Protein AF-A0A4Y2MK87-F1 (afdb_monomer)

Radius of gyration: 15.8 Å; Cα contacts (8 Å, |Δi|>4): 15; chains: 1; bounding box: 42×24×35 Å

Organism: Araneus ventricosus (NCBI:txid182803)

Foldseek 3Di:
DPPDPPDDDQALVVDPDQDDDDSPVVSVVSVVVVVVVVVVVPPDDDDPPDPDVPVPPPPVVDDVVVVPD

Solvent-accessible surface area (backbone atoms only — not comparable to full-atom values): 4865 Å² total; per-residue (Å²): 82,94,95,46,83,96,48,80,85,83,57,67,88,70,54,94,63,86,72,95,68,73,65,65,60,62,35,51,53,52,45,54,56,46,49,53,56,49,58,67,68,51,78,80,79,93,69,86,74,74,86,65,90,64,92,68,74,65,66,82,77,62,56,87,70,78,75,78,122

Mean predicted aligned error: 10.94 Å

Structure (mmCIF, N/CA/C/O backbone):
data_AF-A0A4Y2MK87-F1
#
_entry.id   AF-A0A4Y2MK87-F1
#
loop_
_atom_site.group_PDB
_atom_site.id
_atom_site.type_symbol
_atom_site.label_atom_id
_atom_site.label_alt_id
_atom_site.label_comp_id
_atom_site.label_asym_id
_atom_site.label_entity_id
_atom_site.label_seq_id
_atom_site.pdbx_PDB_ins_code
_atom_site.Cartn_x
_atom_site.Cartn_y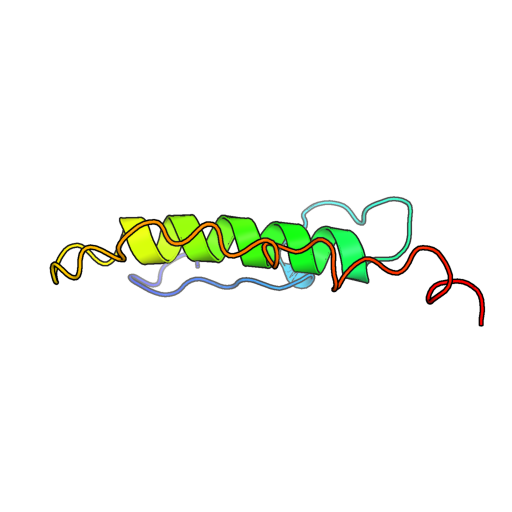
_atom_site.Cartn_z
_atom_site.occupancy
_atom_site.B_iso_or_equiv
_atom_site.auth_seq_id
_atom_site.auth_comp_id
_atom_site.auth_asym_id
_atom_site.auth_atom_id
_atom_site.pdbx_PDB_model_num
ATOM 1 N N . VAL A 1 1 ? -8.475 -2.049 -0.302 1.00 88.31 1 VAL A N 1
ATOM 2 C CA . VAL A 1 1 ? -8.623 -3.320 -1.057 1.00 88.31 1 VAL A CA 1
ATOM 3 C C . VAL A 1 1 ? -10.034 -3.386 -1.611 1.00 88.31 1 VAL A C 1
ATOM 5 O O . VAL A 1 1 ? -10.948 -2.945 -0.923 1.00 88.31 1 VAL A O 1
ATOM 8 N N . LYS A 1 2 ? -10.236 -3.837 -2.856 1.00 93.50 2 LYS A N 1
ATOM 9 C CA . LYS A 1 2 ? -11.585 -3.813 -3.446 1.00 93.50 2 LYS A CA 1
ATOM 10 C C . LYS A 1 2 ? -12.522 -4.721 -2.636 1.00 93.50 2 LYS A C 1
ATOM 12 O O . LYS A 1 2 ? -12.192 -5.875 -2.401 1.00 93.50 2 LYS A O 1
ATOM 17 N N . GLY A 1 3 ? -13.656 -4.178 -2.190 1.00 95.69 3 GLY A N 1
ATOM 18 C CA . GLY A 1 3 ? -14.695 -4.919 -1.461 1.00 95.69 3 GLY A CA 1
ATOM 19 C C . GLY A 1 3 ? -14.479 -5.116 0.046 1.00 95.69 3 GLY A C 1
ATOM 20 O O . GLY A 1 3 ? -15.368 -5.658 0.691 1.00 95.69 3 GLY A O 1
ATOM 21 N N . ILE A 1 4 ? -13.359 -4.667 0.631 1.00 96.94 4 ILE A N 1
ATOM 22 C CA . ILE A 1 4 ? -13.077 -4.830 2.071 1.00 96.94 4 ILE A CA 1
ATOM 23 C C . ILE A 1 4 ? -12.849 -3.463 2.717 1.00 96.94 4 ILE A C 1
ATOM 25 O O . ILE A 1 4 ? -11.969 -2.705 2.303 1.00 96.94 4 ILE A O 1
ATOM 29 N N . GLN A 1 5 ? -13.637 -3.163 3.750 1.00 93.62 5 GLN A N 1
ATOM 30 C CA . GLN A 1 5 ? -13.529 -1.928 4.527 1.00 93.62 5 GLN A CA 1
ATOM 31 C C . GLN A 1 5 ? -12.353 -2.001 5.508 1.00 93.62 5 GLN A C 1
ATOM 33 O O . GLN A 1 5 ? -12.051 -3.063 6.045 1.00 93.62 5 GLN A O 1
ATOM 38 N N . GLY A 1 6 ? -11.664 -0.879 5.723 1.00 89.75 6 GLY A N 1
ATOM 39 C CA . GLY A 1 6 ? -10.550 -0.777 6.676 1.00 89.75 6 GLY A CA 1
ATOM 40 C C . GLY A 1 6 ? -9.249 -1.487 6.270 1.00 89.75 6 GLY A C 1
ATOM 41 O O . GLY A 1 6 ? -8.220 -1.239 6.888 1.00 89.75 6 GLY A O 1
ATOM 42 N N . LEU A 1 7 ? -9.247 -2.312 5.213 1.00 93.38 7 LEU A N 1
ATOM 43 C CA . LEU A 1 7 ? -8.057 -3.035 4.756 1.00 93.38 7 LEU A CA 1
ATOM 44 C C . LEU A 1 7 ? -7.270 -2.250 3.695 1.00 93.38 7 LEU A C 1
ATOM 46 O O . LEU A 1 7 ? -7.753 -1.979 2.583 1.00 93.38 7 LEU A O 1
ATOM 50 N N . ARG A 1 8 ? -6.013 -1.950 4.025 1.00 93.31 8 ARG A N 1
ATOM 51 C CA . ARG A 1 8 ? -5.032 -1.276 3.166 1.00 93.31 8 ARG A CA 1
ATOM 52 C C . ARG A 1 8 ? -3.833 -2.204 2.960 1.00 93.31 8 ARG A C 1
ATOM 54 O O . ARG A 1 8 ? -3.414 -2.868 3.899 1.00 93.31 8 ARG A O 1
ATOM 61 N N . VAL A 1 9 ? -3.315 -2.254 1.735 1.00 94.38 9 VAL A N 1
ATOM 62 C CA . VAL A 1 9 ? -2.064 -2.950 1.395 1.00 94.38 9 VAL A CA 1
ATOM 63 C C . VAL A 1 9 ? -1.053 -1.870 1.050 1.00 94.38 9 VAL A C 1
ATOM 65 O O . VAL A 1 9 ? -1.389 -0.950 0.304 1.00 94.38 9 VAL A O 1
ATOM 68 N N . VAL A 1 10 ? 0.138 -1.960 1.632 1.00 95.12 10 VAL A N 1
ATOM 69 C CA . VAL A 1 10 ? 1.234 -1.005 1.456 1.00 95.12 10 VAL A CA 1
ATOM 70 C C . VAL A 1 10 ? 2.501 -1.828 1.274 1.00 95.12 10 VAL A C 1
ATOM 72 O O . VAL A 1 10 ? 3.062 -2.330 2.240 1.00 95.12 10 VAL A O 1
ATOM 75 N N . ASP A 1 11 ? 2.869 -2.050 0.020 1.00 94.38 11 ASP A N 1
ATOM 76 C CA . ASP A 1 11 ? 3.984 -2.899 -0.398 1.00 94.38 11 ASP A CA 1
ATOM 77 C C . ASP A 1 11 ? 4.348 -2.558 -1.854 1.00 94.38 11 ASP A C 1
ATOM 79 O O . ASP A 1 11 ? 3.574 -1.897 -2.550 1.00 94.38 11 ASP A O 1
ATOM 83 N N . ALA A 1 12 ? 5.485 -3.043 -2.345 1.00 93.56 12 ALA A N 1
ATOM 84 C CA . ALA A 1 12 ? 5.896 -2.912 -3.734 1.00 93.56 12 ALA A CA 1
ATOM 85 C C . ALA A 1 12 ? 4.831 -3.398 -4.734 1.00 93.56 12 ALA A C 1
ATOM 87 O O . ALA A 1 12 ? 4.670 -2.810 -5.804 1.00 93.56 12 ALA A O 1
ATOM 88 N N . SER A 1 13 ? 4.054 -4.422 -4.367 1.00 94.06 13 SER A N 1
ATOM 89 C CA . SER A 1 13 ? 2.976 -4.985 -5.192 1.00 94.06 13 SER A CA 1
ATOM 90 C C . SER A 1 13 ? 1.846 -4.008 -5.545 1.00 94.06 13 SER A C 1
ATOM 92 O O . SER A 1 13 ? 1.065 -4.286 -6.456 1.00 94.06 13 SER A O 1
ATOM 94 N N . ILE A 1 14 ? 1.742 -2.861 -4.865 1.00 94.75 14 ILE A N 1
ATOM 95 C CA . ILE A 1 14 ? 0.727 -1.841 -5.171 1.00 94.75 14 ILE A CA 1
ATOM 96 C C . ILE A 1 14 ? 1.123 -0.936 -6.343 1.00 94.75 14 ILE A C 1
ATOM 98 O O . ILE A 1 14 ? 0.270 -0.217 -6.869 1.00 94.75 14 ILE A O 1
ATOM 102 N N . MET A 1 15 ? 2.401 -0.939 -6.739 1.00 94.94 15 MET A N 1
ATOM 103 C CA . MET A 1 15 ? 2.901 -0.093 -7.818 1.00 94.94 15 MET A CA 1
ATOM 104 C C . MET A 1 15 ? 2.323 -0.559 -9.166 1.00 94.94 15 MET A C 1
ATOM 106 O O . MET A 1 15 ? 2.504 -1.716 -9.541 1.00 94.94 15 MET A O 1
ATOM 110 N N . PRO A 1 16 ? 1.639 0.317 -9.930 1.00 92.75 16 PRO A N 1
ATOM 111 C CA . PRO A 1 16 ? 0.998 -0.074 -11.190 1.00 92.75 16 PRO A CA 1
ATOM 112 C C . PRO A 1 16 ? 2.004 -0.332 -12.317 1.00 92.75 16 PRO A C 1
ATOM 114 O O . PRO A 1 16 ? 1.708 -1.051 -13.268 1.00 92.75 16 PRO A O 1
ATOM 117 N N . ILE A 1 17 ? 3.178 0.291 -12.226 1.00 94.38 17 ILE A N 1
ATOM 118 C CA . ILE A 1 17 ? 4.286 0.170 -13.168 1.00 94.38 17 ILE A CA 1
ATOM 119 C C . ILE A 1 17 ? 5.554 0.050 -12.330 1.00 94.38 17 ILE A C 1
ATOM 121 O O . ILE A 1 17 ? 5.703 0.753 -11.329 1.00 94.38 17 ILE A O 1
ATOM 125 N N . ILE A 1 18 ? 6.460 -0.836 -12.74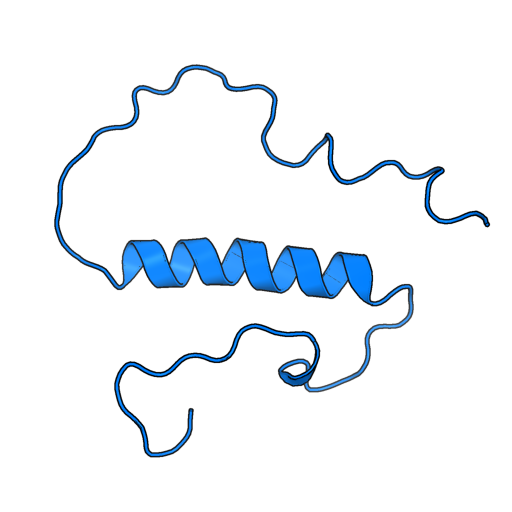1 1.00 89.62 18 ILE A N 1
ATOM 126 C CA . ILE A 1 18 ? 7.737 -1.031 -12.057 1.00 89.62 18 ILE A CA 1
ATOM 127 C C . ILE A 1 18 ? 8.604 0.220 -12.276 1.00 89.62 18 ILE A C 1
ATOM 129 O O . ILE A 1 18 ? 8.831 0.602 -13.428 1.00 89.62 18 ILE A O 1
ATOM 133 N N . PRO A 1 19 ? 9.092 0.867 -11.207 1.00 87.00 19 PRO A N 1
ATOM 134 C CA . PRO A 1 19 ? 9.958 2.030 -11.328 1.00 87.00 19 PRO A CA 1
ATOM 135 C C . PRO A 1 19 ? 11.301 1.646 -11.961 1.00 87.00 19 PRO A C 1
ATOM 137 O O . PRO A 1 19 ? 11.861 0.586 -11.685 1.00 87.00 19 PRO A O 1
ATOM 140 N N . SER A 1 20 ? 11.845 2.527 -12.801 1.00 88.31 20 SER A N 1
ATOM 141 C CA . SER A 1 20 ? 13.190 2.367 -13.352 1.00 88.31 20 SER A CA 1
ATOM 142 C C . SER A 1 20 ? 14.230 2.663 -12.265 1.00 88.31 20 SER A C 1
ATOM 144 O O . SER A 1 20 ? 14.516 3.827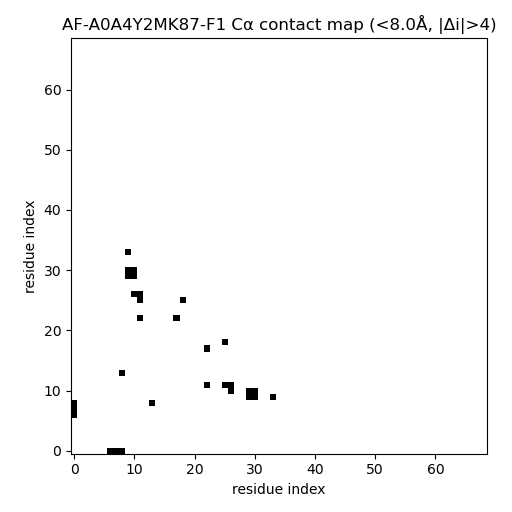 -11.988 1.00 88.31 20 SER A O 1
ATOM 146 N N . GLY A 1 21 ? 14.766 1.622 -11.625 1.00 86.69 21 GLY A N 1
ATOM 147 C CA . GLY A 1 21 ? 15.769 1.739 -10.563 1.00 86.69 21 GLY A CA 1
ATOM 148 C C . GLY A 1 21 ? 15.629 0.657 -9.494 1.00 86.69 21 GLY A C 1
ATOM 149 O O . GLY A 1 21 ? 14.884 -0.308 -9.661 1.00 86.69 21 GLY A O 1
ATOM 150 N N . ASN A 1 22 ? 16.352 0.811 -8.382 1.00 89.75 22 ASN A N 1
ATOM 151 C CA . ASN A 1 22 ? 16.213 -0.096 -7.246 1.00 89.75 22 ASN A CA 1
ATOM 152 C C . ASN A 1 22 ? 14.840 0.100 -6.580 1.00 89.75 22 ASN A C 1
ATOM 154 O O . ASN A 1 22 ? 14.485 1.218 -6.215 1.00 89.75 22 ASN A O 1
ATOM 158 N N . ILE A 1 23 ? 14.088 -0.991 -6.403 1.00 89.38 23 ILE A N 1
ATOM 159 C CA . ILE A 1 23 ? 12.720 -0.982 -5.870 1.00 89.38 23 ILE A CA 1
ATOM 160 C C . ILE A 1 23 ? 12.636 -0.653 -4.370 1.00 89.38 23 ILE A C 1
ATOM 162 O O . ILE A 1 23 ? 11.562 -0.306 -3.882 1.00 89.38 23 ILE A O 1
ATOM 166 N N . ASN A 1 24 ? 13.751 -0.718 -3.640 1.00 89.38 24 ASN A N 1
ATOM 167 C CA . ASN A 1 24 ? 13.801 -0.423 -2.210 1.00 89.38 24 ASN A CA 1
ATOM 168 C C . ASN A 1 24 ? 13.354 1.016 -1.913 1.00 89.38 24 ASN A C 1
ATOM 170 O O . ASN A 1 24 ? 12.432 1.244 -1.136 1.00 89.38 24 ASN A O 1
ATOM 174 N N . ILE A 1 25 ? 13.935 1.984 -2.625 1.00 90.12 25 ILE A N 1
ATOM 175 C CA . ILE A 1 25 ? 13.621 3.410 -2.479 1.00 90.12 25 ILE A CA 1
ATOM 176 C C . ILE A 1 25 ? 12.134 3.729 -2.703 1.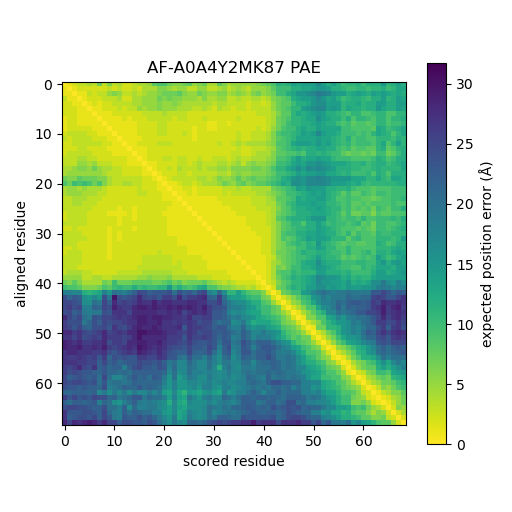00 90.12 25 ILE A C 1
ATOM 178 O O . ILE A 1 25 ? 11.506 4.273 -1.795 1.00 90.12 25 ILE A O 1
ATOM 182 N N . PRO A 1 26 ? 11.523 3.383 -3.851 1.00 89.31 26 PRO A N 1
ATOM 183 C CA . PRO A 1 26 ? 10.108 3.652 -4.075 1.00 89.31 26 PRO A CA 1
ATOM 184 C C . PRO A 1 26 ? 9.206 2.883 -3.100 1.00 89.31 26 PRO A C 1
ATOM 186 O O . PRO A 1 26 ? 8.153 3.397 -2.732 1.00 89.31 26 PRO A O 1
ATOM 189 N N . THR A 1 27 ? 9.612 1.701 -2.623 1.00 92.69 27 THR A N 1
ATOM 190 C CA . THR A 1 27 ? 8.858 0.959 -1.596 1.00 92.69 27 THR A CA 1
ATOM 191 C C . THR A 1 27 ? 8.844 1.703 -0.261 1.00 92.69 27 THR A C 1
ATOM 193 O O . THR A 1 27 ? 7.778 1.866 0.332 1.00 92.69 27 THR A O 1
ATOM 196 N N . ILE A 1 28 ? 9.998 2.212 0.185 1.00 93.12 28 ILE A N 1
ATOM 197 C CA . ILE A 1 28 ? 10.113 3.022 1.405 1.00 93.12 28 ILE A CA 1
ATOM 198 C C . ILE A 1 28 ? 9.277 4.303 1.275 1.00 93.12 28 ILE A C 1
ATOM 200 O O . ILE A 1 28 ? 8.475 4.588 2.160 1.00 93.12 28 ILE A O 1
ATOM 204 N N . MET A 1 29 ? 9.379 5.024 0.152 1.00 91.62 29 MET A N 1
ATOM 205 C CA . MET A 1 29 ? 8.606 6.255 -0.090 1.00 91.62 29 MET A CA 1
ATOM 206 C C . MET A 1 29 ? 7.087 6.018 -0.045 1.00 91.62 29 MET A C 1
ATOM 208 O O . MET A 1 29 ? 6.334 6.813 0.520 1.00 91.62 29 MET A O 1
ATOM 212 N N . VAL A 1 30 ? 6.617 4.916 -0.640 1.00 93.25 30 VAL A N 1
ATOM 213 C CA . VAL A 1 30 ? 5.201 4.521 -0.589 1.00 93.25 30 VAL A CA 1
ATOM 214 C C . VAL A 1 30 ? 4.778 4.213 0.847 1.00 93.25 30 VAL A C 1
ATOM 216 O O . VAL A 1 30 ? 3.695 4.633 1.259 1.00 93.25 30 VAL A O 1
ATOM 219 N N . ALA A 1 31 ? 5.614 3.503 1.610 1.00 92.31 31 ALA A N 1
ATOM 220 C CA . ALA A 1 31 ? 5.338 3.168 3.003 1.00 92.31 31 ALA A CA 1
ATOM 221 C C . ALA A 1 31 ? 5.264 4.412 3.897 1.00 92.31 31 ALA A C 1
ATOM 223 O O . ALA A 1 31 ? 4.327 4.545 4.685 1.00 92.31 31 ALA A O 1
ATOM 224 N N . GLU A 1 32 ? 6.198 5.345 3.724 1.00 93.56 32 GLU A N 1
ATOM 225 C CA . GLU A 1 32 ? 6.233 6.627 4.425 1.00 93.56 32 GLU A CA 1
ATOM 226 C C . GLU A 1 32 ? 4.942 7.411 4.180 1.00 93.56 32 GLU A C 1
ATOM 228 O O . GLU A 1 32 ? 4.200 7.706 5.123 1.00 93.56 32 GLU A O 1
ATOM 233 N N . LYS A 1 33 ? 4.584 7.617 2.907 1.00 89.38 33 LYS A N 1
ATOM 234 C CA . LYS A 1 33 ? 3.362 8.341 2.549 1.00 89.38 33 LYS A CA 1
ATOM 235 C C . LYS A 1 33 ? 2.097 7.649 3.055 1.00 89.38 33 LYS A C 1
ATOM 237 O O . LYS A 1 33 ? 1.142 8.307 3.470 1.00 89.38 33 LYS A O 1
ATOM 242 N N . ALA A 1 34 ? 2.056 6.320 3.000 1.00 93.19 34 ALA A N 1
ATOM 243 C CA . ALA A 1 34 ? 0.927 5.558 3.509 1.00 93.19 34 ALA A CA 1
ATOM 244 C C . ALA A 1 34 ? 0.798 5.661 5.035 1.00 93.19 34 ALA A C 1
ATOM 246 O O . ALA A 1 34 ? -0.326 5.644 5.537 1.00 93.19 34 ALA A O 1
ATOM 247 N N . SER A 1 35 ? 1.911 5.798 5.763 1.00 90.56 35 SER A N 1
ATOM 248 C CA . SER A 1 35 ? 1.900 5.976 7.216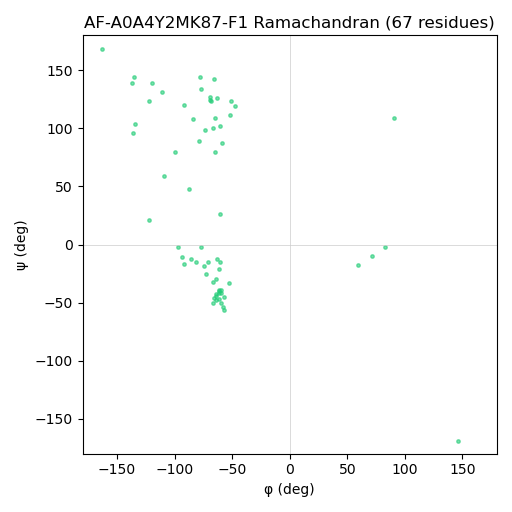 1.00 90.56 35 SER A CA 1
ATOM 249 C C . SER A 1 35 ?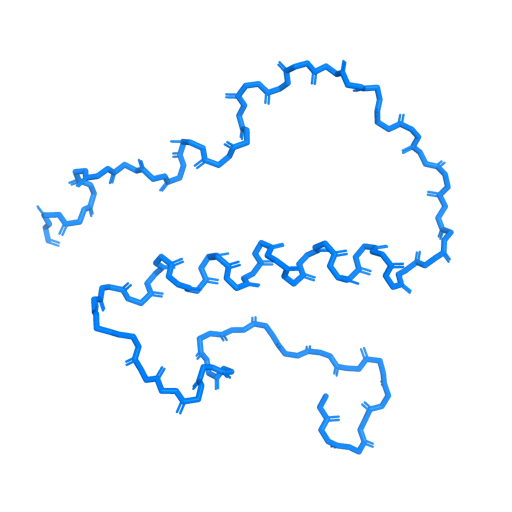 1.165 7.255 7.621 1.00 90.56 35 SER A C 1
ATOM 251 O O . SER A 1 35 ? 0.325 7.206 8.520 1.00 90.56 35 SER A O 1
ATOM 253 N N . ASP A 1 36 ? 1.376 8.356 6.895 1.00 89.25 36 ASP A N 1
ATOM 254 C CA . ASP A 1 36 ? 0.671 9.620 7.121 1.00 89.25 36 ASP A CA 1
ATOM 255 C C . ASP A 1 36 ? -0.825 9.473 6.858 1.00 89.25 36 ASP A C 1
ATOM 257 O O . ASP A 1 36 ? -1.644 9.803 7.711 1.00 89.25 36 ASP A O 1
ATOM 261 N N . ILE A 1 37 ? -1.193 8.873 5.722 1.00 91.81 37 ILE A N 1
ATOM 262 C CA . ILE A 1 37 ? -2.598 8.629 5.362 1.00 91.81 37 ILE A CA 1
ATOM 263 C C . ILE A 1 37 ? -3.290 7.752 6.418 1.00 91.81 37 ILE A C 1
ATOM 265 O O . ILE A 1 37 ? -4.458 7.968 6.751 1.00 91.81 37 ILE A O 1
ATOM 269 N N . ILE A 1 38 ? -2.594 6.741 6.948 1.00 90.31 38 ILE A N 1
ATOM 270 C CA . ILE A 1 38 ? -3.121 5.870 8.003 1.00 90.31 38 ILE A CA 1
ATOM 271 C C . ILE A 1 38 ? -3.317 6.667 9.293 1.00 90.31 38 ILE A C 1
ATOM 273 O O . ILE A 1 38 ? -4.426 6.630 9.829 1.00 90.31 38 ILE A O 1
ATOM 277 N N . LYS A 1 39 ? -2.302 7.418 9.744 1.00 86.50 39 LYS A N 1
ATOM 278 C CA . LYS A 1 39 ? -2.366 8.275 10.941 1.00 86.50 39 LYS A CA 1
ATOM 279 C C . LYS A 1 39 ? -3.502 9.297 10.847 1.00 86.50 39 LYS A C 1
ATOM 281 O O . LYS A 1 39 ? -4.273 9.422 11.792 1.00 86.50 39 LYS A O 1
ATOM 286 N N . GLU A 1 40 ? -3.652 9.968 9.704 1.00 87.56 40 GLU A N 1
ATOM 287 C CA . GLU A 1 40 ? -4.753 10.904 9.438 1.00 87.56 40 GLU A CA 1
ATOM 288 C C . GLU A 1 40 ? -6.119 10.206 9.485 1.00 87.56 40 GLU A C 1
ATOM 290 O O . GLU A 1 40 ? -7.082 10.746 10.027 1.00 87.56 40 GLU A O 1
ATOM 295 N N . SER A 1 41 ? -6.213 8.982 8.951 1.00 81.81 41 SER A N 1
ATOM 296 C CA . SER A 1 41 ? -7.468 8.220 8.935 1.00 81.81 41 SER A CA 1
ATOM 297 C C . SER A 1 41 ? -7.871 7.628 10.292 1.00 81.81 41 SER A C 1
ATOM 299 O O . SER A 1 41 ? -9.037 7.287 10.481 1.00 81.81 41 SER A O 1
ATOM 301 N N . MET A 1 42 ? -6.937 7.510 11.241 1.00 79.44 42 MET A N 1
ATOM 302 C CA . MET A 1 42 ? -7.157 6.985 12.594 1.00 79.44 42 MET A CA 1
ATOM 303 C C . MET A 1 42 ? -7.609 8.080 13.574 1.00 79.44 42 MET A C 1
ATOM 305 O O . MET A 1 42 ? -7.058 8.208 14.665 1.00 79.44 42 MET A O 1
ATOM 309 N N . SER A 1 43 ? -8.594 8.900 13.206 1.00 58.56 43 SER A N 1
ATOM 310 C CA . SER A 1 43 ? -9.050 10.017 14.044 1.00 58.56 43 SER A CA 1
ATOM 311 C C . SER A 1 43 ? -9.284 9.605 15.517 1.00 58.56 43 SER A C 1
ATOM 313 O O . SER A 1 43 ? -10.177 8.798 15.778 1.00 58.56 43 SER A O 1
ATOM 315 N N . CYS A 1 44 ? -8.531 10.244 16.437 1.00 48.09 44 CYS A N 1
ATOM 316 C CA . CYS A 1 44 ? -8.501 10.123 17.917 1.00 48.09 44 CYS A CA 1
ATOM 317 C C . CYS A 1 44 ? -7.492 9.071 18.455 1.00 48.09 44 CYS A C 1
ATOM 319 O O . CYS A 1 44 ? -7.695 7.879 18.288 1.00 48.09 44 CYS A O 1
ATOM 321 N N . ALA A 1 45 ? -6.364 9.417 19.095 1.00 48.06 45 ALA A N 1
ATOM 322 C CA . ALA A 1 45 ? -6.226 10.253 20.289 1.00 48.06 45 ALA A CA 1
ATOM 323 C C . ALA A 1 45 ? -5.098 11.298 20.196 1.00 48.06 45 ALA A C 1
ATOM 325 O O . ALA A 1 45 ? -4.017 11.065 19.662 1.00 48.06 45 ALA A O 1
ATOM 326 N N . SER A 1 46 ? -5.360 12.459 20.786 1.00 55.53 46 SER A N 1
ATOM 327 C CA . SER A 1 46 ? -4.401 13.527 21.045 1.00 55.53 46 SER A CA 1
ATOM 328 C C . SER A 1 46 ? -3.149 13.031 21.780 1.00 55.53 46 SER A C 1
ATOM 330 O O . SER A 1 46 ? -3.199 12.775 22.981 1.00 55.53 46 SER A O 1
ATOM 332 N N . HIS A 1 47 ? -2.005 13.023 21.105 1.00 46.25 47 HIS A N 1
ATOM 333 C CA . HIS A 1 47 ? -0.727 13.256 21.764 1.00 46.25 47 HIS A CA 1
ATOM 334 C C . HIS A 1 47 ? 0.047 14.248 20.906 1.00 46.25 47 HIS A C 1
ATOM 336 O O . HIS A 1 47 ? 0.533 13.910 19.829 1.00 46.25 47 HIS A O 1
ATOM 342 N N . LYS A 1 48 ? 0.098 15.508 21.354 1.00 45.06 48 LYS A N 1
ATOM 343 C CA . LYS A 1 48 ? 0.986 16.504 20.757 1.00 45.06 48 LYS A CA 1
ATOM 344 C C . LYS A 1 48 ? 2.404 15.971 20.940 1.00 45.06 48 LYS A C 1
ATOM 346 O O . LYS A 1 48 ? 2.935 16.041 22.046 1.00 45.06 48 LYS A O 1
ATOM 351 N N . PHE A 1 49 ? 3.001 15.415 19.892 1.00 48.03 49 PHE A N 1
ATOM 352 C CA . PHE A 1 49 ? 4.448 15.305 19.863 1.00 48.03 49 PHE A CA 1
ATOM 353 C C . PHE A 1 49 ? 4.966 16.739 19.821 1.00 48.03 49 PHE A C 1
ATOM 355 O O . PHE A 1 49 ? 4.722 17.488 18.878 1.00 48.03 49 PHE A O 1
ATOM 362 N N . SER A 1 50 ? 5.545 17.164 20.944 1.00 45.78 50 SER A N 1
ATOM 363 C CA . SER A 1 50 ? 6.364 18.365 20.999 1.00 45.78 50 SER A CA 1
ATOM 364 C C . SER A 1 50 ? 7.383 18.223 19.878 1.00 45.78 50 SER A C 1
ATOM 366 O O . SER A 1 50 ? 8.099 17.224 19.868 1.00 45.78 50 SER A O 1
ATOM 368 N N . ASN A 1 51 ? 7.426 19.192 18.964 1.00 51.19 51 ASN A N 1
ATOM 369 C CA . ASN A 1 51 ? 8.514 19.331 18.007 1.00 51.19 51 ASN A CA 1
ATOM 370 C C . ASN A 1 51 ? 9.813 19.510 18.807 1.00 51.19 51 ASN A C 1
ATOM 372 O O . ASN A 1 51 ? 10.198 20.625 19.157 1.00 51.19 51 ASN A O 1
ATOM 376 N N . HIS A 1 52 ? 10.448 18.404 19.180 1.00 47.19 52 HIS A N 1
ATOM 377 C CA . HIS A 1 52 ? 11.890 18.373 19.228 1.00 47.19 52 HIS A CA 1
ATOM 378 C C . HIS A 1 52 ? 12.336 18.228 17.787 1.00 47.19 52 HIS A C 1
ATOM 380 O O . HIS A 1 52 ? 11.727 17.493 17.013 1.00 47.19 52 HIS A O 1
ATOM 386 N N . ASN A 1 53 ? 13.314 19.044 17.412 1.00 55.09 53 ASN A N 1
ATOM 387 C CA . ASN A 1 53 ? 13.981 18.948 16.129 1.00 55.09 53 ASN A CA 1
ATOM 388 C C . ASN A 1 53 ? 14.713 17.603 16.123 1.00 55.09 53 ASN A C 1
ATOM 390 O O . ASN A 1 53 ? 15.895 17.531 16.448 1.00 55.09 53 ASN A O 1
ATOM 394 N N . ASP A 1 54 ? 13.982 16.529 15.857 1.00 52.59 54 ASP A N 1
ATOM 395 C CA . ASP A 1 54 ? 14.551 15.214 15.677 1.00 52.59 54 ASP A CA 1
ATOM 396 C C . ASP A 1 54 ? 15.109 15.235 14.255 1.00 52.59 54 ASP A C 1
ATOM 398 O O . ASP A 1 54 ? 14.422 14.941 13.281 1.00 52.59 54 ASP A O 1
ATOM 402 N N . GLU A 1 55 ? 16.367 15.665 14.127 1.00 51.94 55 GLU A N 1
ATOM 403 C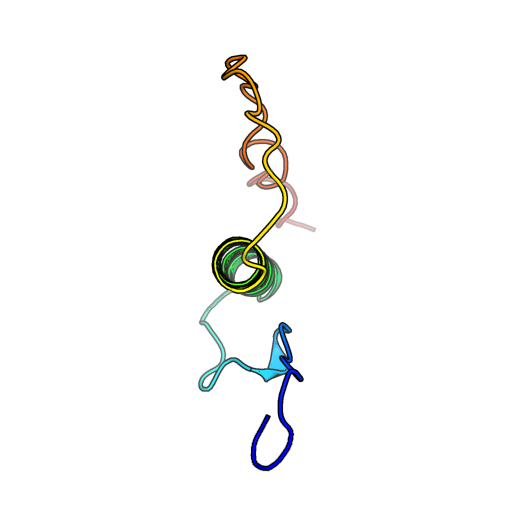 CA . GLU A 1 55 ? 17.184 15.655 12.901 1.00 51.94 55 GLU A CA 1
ATOM 404 C C . GLU A 1 55 ? 17.399 14.229 12.327 1.00 51.94 55 GLU A C 1
ATOM 406 O O . GLU A 1 55 ? 18.386 13.945 11.650 1.00 51.94 55 GLU A O 1
ATOM 411 N N . THR A 1 56 ? 16.482 13.298 12.590 1.00 53.94 56 THR A N 1
ATOM 412 C CA . THR A 1 56 ? 16.506 11.898 12.166 1.00 53.94 56 THR A CA 1
ATOM 413 C C . THR A 1 56 ? 15.274 11.504 11.344 1.00 53.94 56 THR A C 1
ATOM 415 O O . THR A 1 56 ? 15.010 10.314 11.178 1.00 53.94 56 THR A O 1
ATOM 418 N N . ASP A 1 57 ? 14.564 12.467 10.748 1.00 54.53 57 ASP A N 1
ATOM 419 C CA . ASP A 1 57 ? 13.625 12.201 9.650 1.00 54.53 57 ASP A CA 1
ATOM 420 C C . ASP A 1 57 ? 14.408 11.721 8.408 1.00 54.53 57 ASP A C 1
ATOM 422 O O . ASP A 1 57 ? 15.028 12.503 7.689 1.00 54.53 57 ASP A O 1
ATOM 426 N N . PHE A 1 58 ? 14.410 10.401 8.194 1.00 53.72 58 PHE A N 1
ATOM 427 C CA . PHE A 1 58 ? 14.734 9.647 6.965 1.00 53.72 58 PHE A CA 1
ATOM 428 C C . PHE A 1 58 ? 16.124 9.790 6.319 1.00 53.72 58 PHE A C 1
ATOM 430 O O . PHE A 1 58 ? 16.535 8.892 5.579 1.00 53.72 58 PHE A O 1
ATOM 437 N N . ALA A 1 59 ? 16.905 10.825 6.632 1.00 50.84 59 ALA A N 1
ATOM 438 C CA . ALA A 1 59 ? 18.242 11.036 6.074 1.00 50.84 59 ALA A CA 1
ATOM 439 C C . ALA A 1 59 ? 19.232 9.903 6.418 1.00 50.84 59 ALA A C 1
ATOM 441 O O . ALA A 1 59 ? 20.202 9.698 5.695 1.00 50.84 59 ALA A O 1
ATOM 442 N N . TYR A 1 60 ? 18.963 9.122 7.473 1.00 51.59 60 TYR A N 1
ATOM 443 C CA . TYR A 1 60 ? 19.798 7.989 7.892 1.00 51.59 60 TYR A CA 1
ATOM 444 C C . TYR A 1 60 ? 19.492 6.657 7.190 1.00 51.59 60 TYR A C 1
ATOM 446 O O . TYR A 1 60 ? 20.292 5.735 7.302 1.00 51.59 60 TYR A O 1
ATOM 454 N N . ILE A 1 61 ? 18.372 6.529 6.467 1.00 54.50 61 ILE A N 1
ATOM 455 C CA . ILE A 1 61 ? 18.044 5.291 5.724 1.00 54.50 61 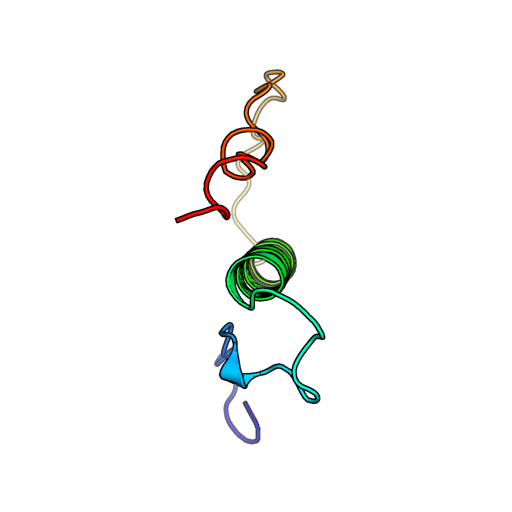ILE A CA 1
ATOM 456 C C . ILE A 1 61 ? 18.562 5.366 4.278 1.00 54.50 61 ILE A C 1
ATOM 458 O O . ILE A 1 61 ? 18.707 4.353 3.598 1.00 54.50 61 ILE A O 1
ATOM 462 N N . TYR A 1 62 ? 18.886 6.567 3.795 1.00 56.19 62 TYR A N 1
ATOM 463 C CA . TYR A 1 62 ? 19.453 6.766 2.469 1.00 56.19 62 TYR A CA 1
ATOM 464 C C . TYR A 1 62 ? 20.971 6.937 2.546 1.00 56.19 62 TYR A C 1
ATOM 466 O O . TYR A 1 62 ? 21.493 8.047 2.466 1.00 56.19 62 TYR A O 1
ATOM 474 N N . ASN A 1 63 ? 21.699 5.826 2.677 1.00 59.75 63 ASN A N 1
ATOM 475 C CA . ASN A 1 63 ? 23.124 5.818 2.374 1.00 59.75 63 ASN A CA 1
ATOM 476 C C . ASN A 1 63 ? 23.305 5.616 0.854 1.00 59.75 63 ASN A C 1
ATOM 478 O O . ASN A 1 63 ? 23.086 4.509 0.355 1.00 59.75 63 ASN A O 1
ATOM 482 N N . PRO A 1 64 ? 23.722 6.639 0.082 1.00 56.44 64 PRO A N 1
ATOM 483 C CA . PRO A 1 64 ? 23.903 6.508 -1.366 1.00 56.44 64 PRO A CA 1
ATOM 484 C C . PRO A 1 64 ? 24.992 5.489 -1.751 1.00 56.44 64 PRO A C 1
ATOM 486 O O . PRO A 1 64 ? 25.070 5.096 -2.914 1.00 56.44 64 PRO A O 1
ATOM 489 N N . TYR A 1 65 ? 25.813 5.042 -0.795 1.00 59.88 65 TYR A N 1
ATOM 490 C CA . TYR A 1 65 ? 26.857 4.038 -1.001 1.00 59.88 65 TYR A CA 1
ATOM 491 C C . TYR A 1 65 ? 26.417 2.598 -0.695 1.00 59.88 65 TYR A C 1
ATOM 493 O O . TYR A 1 65 ? 27.125 1.672 -1.072 1.00 59.88 65 TYR A O 1
ATOM 501 N N . GLU A 1 66 ? 25.249 2.376 -0.085 1.00 60.25 66 GLU A N 1
ATOM 502 C CA . GLU A 1 66 ? 24.730 1.020 0.193 1.00 60.25 66 GLU A CA 1
ATOM 503 C C . GLU A 1 66 ? 24.141 0.318 -1.042 1.00 60.25 66 GLU A C 1
ATOM 505 O O . GLU A 1 66 ? 23.733 -0.837 -0.972 1.00 60.25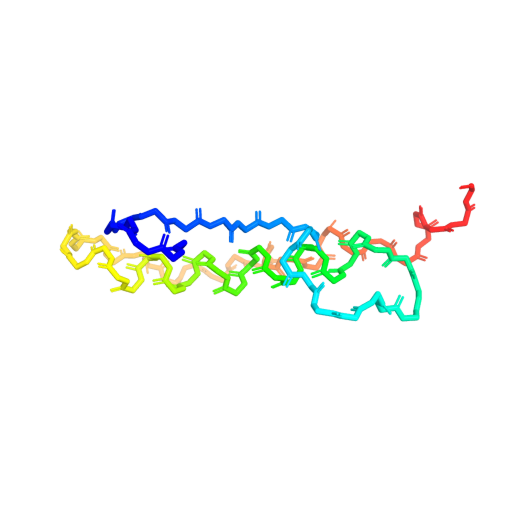 66 GLU A O 1
ATOM 510 N N . TYR A 1 67 ? 24.122 0.996 -2.194 1.00 53.00 67 TYR A N 1
ATOM 511 C CA . TYR A 1 67 ? 23.597 0.473 -3.460 1.00 53.00 67 TYR A CA 1
ATOM 512 C C . TYR A 1 67 ? 24.675 -0.105 -4.397 1.00 53.00 67 TYR A C 1
ATOM 514 O O . TYR A 1 67 ? 24.335 -0.601 -5.470 1.00 53.00 67 TYR A O 1
ATOM 522 N N . TYR A 1 68 ? 25.955 -0.047 -4.009 1.00 46.09 68 TYR A N 1
ATOM 523 C CA . TYR A 1 68 ? 27.099 -0.548 -4.783 1.00 46.09 68 TYR A CA 1
ATOM 524 C C . TYR A 1 68 ? 27.719 -1.808 -4.156 1.00 46.09 68 TYR A C 1
ATOM 526 O O . TYR A 1 68 ? 28.903 -1.805 -3.832 1.00 46.09 68 TYR A O 1
ATOM 534 N N . THR A 1 69 ? 26.951 -2.886 -3.999 1.00 47.66 69 THR A N 1
ATOM 535 C CA . THR A 1 69 ? 27.467 -4.263 -3.846 1.00 47.66 69 THR A CA 1
ATOM 536 C C . THR A 1 69 ? 26.447 -5.262 -4.354 1.00 47.66 69 THR A C 1
ATOM 538 O O . THR A 1 69 ? 25.259 -5.075 -4.005 1.00 47.66 69 THR A O 1
#

InterPro domains:
  IPR007867 Glucose-methanol-choline oxidoreductase, C-terminal [PF05199] (1-31)
  IPR012132 Glucose-methanol-choline oxidoreductase [PTHR11552] (1-42)
  IPR036188 FAD/NAD(P)-binding domain superfamily [G3DSA:3.50.50.60] (1-56)
  IPR036188 FAD/NAD(P)-binding domain superfamily [SSF51905] (1-42)

pLDDT: mean 75.95, std 19.38, range [45.06, 96.94]

Secondary structure (DSSP, 8-state):
-TT-SS----SGGG-SS--SS-SHHHHHHHHHHHHHHHHHHS------------TTSSTTT--TTTT--

Sequence (69 aa):
VKGIQGLRVVDASIMPIIPSGNINIPTIMVAEKASDIIKESMSCASHKFSNHNDETDFAYIYNPYEYYT